Protein AF-A0A8B6BLE6-F1 (afdb_monomer)

Mean predicted aligned error: 17.53 Å

Sequence (165 aa):
MKDLKNNQIFTSRVGTTKTMDASENVNKDGQDCIVFDIKFEDIQPKSGKPPARFLEYQQRSQVNKIKSSEEISQKQKQAEERKKAYEKAKIERIKETTEECRKIDEKVNRLGVNTNYFGVGKSDNSKPLSTKEAIMSVKSLSKDFSKISTGIKTDSLFAKNLNNS

Nearest PDB structures (foldseek):
  6z6o-assembly1_C  TM=5.985E-01  e=2.743E+00  Saccharomyces cerevisiae S288C
  6z6f-assembly1_C  TM=5.800E-01  e=8.741E+00  Saccharomyces cerevisiae S288C

Solvent-accessible surface area (backbone atoms only — not comparable to full-atom values): 10663 Å² total; per-residue (Å²): 143,85,87,86,87,83,80,84,77,84,74,81,80,80,77,78,84,73,91,71,78,93,72,90,77,86,77,93,73,96,68,91,77,89,82,80,87,83,80,63,94,84,64,75,73,75,86,65,78,72,59,68,69,58,55,52,49,50,54,55,47,58,70,66,61,73,64,50,72,64,58,53,50,52,53,50,50,53,52,50,51,52,51,51,52,50,52,51,54,51,52,49,53,50,51,55,51,51,54,51,52,49,54,48,50,56,51,49,52,60,50,51,62,48,55,30,66,78,76,59,69,80,66,94,84,66,82,75,71,51,72,70,56,50,53,50,48,54,56,49,47,55,51,52,51,53,54,52,56,52,53,52,53,55,53,54,54,52,56,53,56,65,76,75,112

Foldseek 3Di:
DDDDDDDPDPDPPPDPDDDDDDDDDDDPDDDDDDDDDDDDPPCDPPPDDPPVVVVVCVVVCVVVVCDDPVNVVVVVVVVVVVVVVVVVVVVVLVVVLVVLVVVLVVLVVLLVLQVCVVPPDDPPPDDHDDPVRNVVSVVVSVVSVVVSVVSVVVVVVVVVVVVVD

Secondary structure (DSSP, 8-state):
----------------------------SS----------SS-----PPPPHHHHHHHHHHHHTT---HHHHHHHHHHHHHHHHHHHHHHHHHHHHHHHHHHHHHHHHHHHHHHHHTTTS---TT-PPPPHHHHHHHHHHHHHHHHHHHHHHHHHHHHHHHHTT-

Structure (mmCIF, N/CA/C/O backbone):
data_AF-A0A8B6BLE6-F1
#
_entry.id   AF-A0A8B6BLE6-F1
#
loop_
_atom_site.group_PDB
_atom_site.id
_atom_site.type_symbol
_atom_site.label_atom_id
_atom_site.label_alt_id
_atom_site.label_comp_id
_atom_site.label_asym_id
_atom_site.label_entity_id
_atom_site.label_seq_id
_atom_site.pdbx_PDB_ins_code
_atom_site.Cartn_x
_ato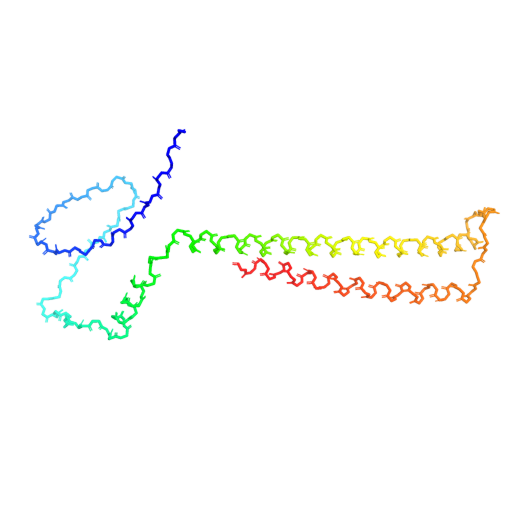m_site.Cartn_y
_atom_site.Cartn_z
_atom_site.occupancy
_atom_site.B_iso_or_equiv
_atom_site.auth_seq_id
_atom_site.auth_comp_id
_atom_site.auth_asym_id
_atom_site.auth_atom_id
_atom_site.pdbx_PDB_model_num
ATOM 1 N N . MET A 1 1 ? 7.913 9.774 40.795 1.00 49.06 1 MET A N 1
ATOM 2 C CA . MET A 1 1 ? 7.009 10.738 41.456 1.00 49.06 1 MET A CA 1
ATOM 3 C C . MET A 1 1 ? 6.326 11.583 40.398 1.00 49.06 1 MET A C 1
ATOM 5 O O . MET A 1 1 ? 7.034 12.242 39.646 1.00 49.06 1 MET A O 1
ATOM 9 N N . LYS A 1 2 ? 4.989 11.548 40.412 1.00 51.97 2 LYS A N 1
ATOM 10 C CA . LYS A 1 2 ? 3.980 12.443 39.816 1.00 51.97 2 LYS A CA 1
ATOM 11 C C . LYS A 1 2 ? 2.972 11.664 38.975 1.00 51.97 2 LYS A C 1
ATOM 13 O O . LYS A 1 2 ? 3.246 11.202 37.874 1.00 51.97 2 LYS A O 1
ATOM 18 N N . ASP A 1 3 ? 1.834 11.494 39.626 1.00 55.03 3 ASP A N 1
ATOM 19 C CA . ASP A 1 3 ? 0.617 10.818 39.225 1.00 55.03 3 ASP A CA 1
ATOM 20 C C . ASP A 1 3 ? -0.042 11.467 38.003 1.00 55.03 3 ASP A C 1
ATOM 22 O O . ASP A 1 3 ? -0.177 12.688 37.938 1.00 55.03 3 ASP A O 1
ATOM 26 N N . LEU A 1 4 ? -0.555 10.645 37.084 1.00 50.69 4 LEU A N 1
ATOM 27 C CA . LEU A 1 4 ? -1.629 11.038 36.173 1.00 50.69 4 LEU A CA 1
ATOM 28 C C . LEU A 1 4 ? -2.822 10.109 36.400 1.00 50.69 4 LEU A C 1
ATOM 30 O O . LEU A 1 4 ? -2.931 9.033 35.817 1.00 50.69 4 LEU A O 1
ATOM 34 N N . LYS A 1 5 ? -3.724 10.546 37.280 1.00 54.47 5 LYS A N 1
ATOM 35 C CA . LYS A 1 5 ? -5.073 9.997 37.427 1.00 54.47 5 LYS A CA 1
ATOM 36 C C . LYS A 1 5 ? -6.033 10.911 36.670 1.00 54.47 5 LYS A C 1
ATOM 38 O O . LYS A 1 5 ? -6.441 11.927 37.212 1.00 54.47 5 LYS A O 1
ATOM 43 N N . ASN A 1 6 ? -6.414 10.534 35.452 1.00 50.69 6 ASN A N 1
ATOM 44 C CA . ASN A 1 6 ? -7.559 11.120 34.749 1.00 50.69 6 A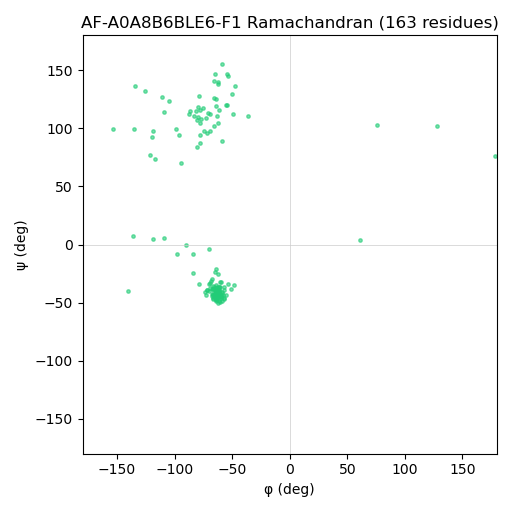SN A CA 1
ATOM 45 C C . ASN A 1 6 ? -8.557 10.006 34.413 1.00 50.69 6 ASN A C 1
ATOM 47 O O . ASN A 1 6 ? -8.637 9.535 33.285 1.00 50.69 6 ASN A O 1
ATOM 51 N N . ASN A 1 7 ? -9.310 9.574 35.428 1.00 45.22 7 ASN A N 1
ATOM 52 C CA . ASN A 1 7 ? -10.525 8.782 35.248 1.00 45.22 7 ASN A CA 1
ATOM 53 C C . ASN A 1 7 ? -11.715 9.740 35.290 1.00 45.22 7 ASN A C 1
ATOM 55 O O . ASN A 1 7 ? -12.222 10.070 36.362 1.00 45.22 7 ASN A O 1
ATOM 59 N N . GLN A 1 8 ? -12.158 10.199 34.122 1.00 46.94 8 GLN A N 1
ATOM 60 C CA . GLN A 1 8 ? -13.409 10.936 34.003 1.00 46.94 8 GLN A CA 1
ATOM 61 C C . GLN A 1 8 ? -14.559 9.918 34.041 1.00 46.94 8 GLN A C 1
ATOM 63 O O . GLN A 1 8 ? -14.901 9.279 33.048 1.00 46.94 8 GLN A O 1
ATOM 68 N N . ILE A 1 9 ? -15.105 9.700 35.237 1.00 47.25 9 ILE A N 1
ATOM 69 C CA . ILE A 1 9 ? -16.282 8.860 35.458 1.00 47.25 9 ILE A CA 1
ATOM 70 C C . ILE A 1 9 ? -17.496 9.632 34.935 1.00 47.25 9 ILE A C 1
ATOM 72 O O . ILE A 1 9 ? -17.919 10.615 35.539 1.00 47.25 9 ILE A O 1
ATOM 76 N N . PHE A 1 10 ? -18.072 9.185 33.820 1.00 43.97 10 PHE A N 1
ATOM 77 C CA . PHE A 1 10 ? -19.357 9.689 33.341 1.00 43.97 10 PHE A CA 1
ATOM 78 C C . PHE A 1 10 ? -20.471 9.031 34.167 1.00 43.97 10 PHE A C 1
ATOM 80 O O . PHE A 1 10 ? -20.970 7.955 33.832 1.00 43.97 10 PHE A O 1
ATOM 87 N N . THR A 1 11 ? -20.823 9.635 35.303 1.00 45.28 11 THR A N 1
ATOM 88 C CA . THR A 1 11 ? -22.022 9.249 36.049 1.00 45.28 11 THR A CA 1
ATOM 89 C C . THR A 1 11 ? -23.237 9.838 35.337 1.00 45.28 11 THR A C 1
ATOM 91 O O . THR A 1 11 ? -23.477 11.043 35.345 1.00 45.28 11 THR A O 1
ATOM 94 N N . SER A 1 12 ? -24.032 8.987 34.689 1.00 40.72 12 SER A N 1
ATOM 95 C CA . SER A 1 12 ? -25.374 9.371 34.259 1.00 40.72 12 SER A CA 1
ATOM 96 C C . SER A 1 12 ? -26.216 9.613 35.515 1.00 40.72 12 SER A C 1
ATOM 98 O O . SER A 1 12 ? -26.631 8.658 36.176 1.00 40.72 12 SER A O 1
ATOM 100 N N . ARG A 1 13 ? -26.434 10.884 35.876 1.00 43.59 13 ARG A N 1
ATOM 101 C CA . ARG A 1 13 ? -27.409 11.275 36.901 1.00 43.59 13 ARG A CA 1
ATOM 102 C C . ARG A 1 13 ? -28.798 10.854 36.424 1.00 43.59 13 ARG A C 1
ATOM 104 O O . ARG A 1 13 ? -29.381 11.499 35.561 1.00 43.59 13 ARG A O 1
ATOM 111 N N . VAL A 1 14 ? -29.334 9.783 37.002 1.00 49.16 14 VAL A N 1
ATOM 112 C CA . VAL A 1 14 ? -30.779 9.543 37.006 1.00 49.16 14 VAL A CA 1
ATOM 113 C C . VAL A 1 14 ? -31.349 10.521 38.029 1.00 49.16 14 VAL A C 1
ATOM 115 O O . VAL A 1 14 ? -31.234 10.310 39.234 1.00 49.16 14 VAL A O 1
ATOM 118 N N . GLY A 1 15 ? -31.846 11.657 37.545 1.00 43.47 15 GLY A N 1
ATOM 119 C CA . GLY A 1 15 ? -32.478 12.668 38.382 1.00 43.47 15 GLY A CA 1
ATOM 120 C C . GLY A 1 15 ? -33.811 12.149 38.906 1.00 43.47 15 GLY A C 1
ATOM 121 O O . GLY A 1 15 ? -34.750 11.962 38.141 1.00 43.47 15 GLY A O 1
ATOM 122 N N . THR A 1 16 ? -33.904 11.922 40.212 1.00 45.56 16 THR A N 1
ATOM 123 C CA . THR A 1 16 ? -35.192 11.859 40.903 1.00 45.56 16 THR A CA 1
ATOM 124 C C . THR A 1 16 ? -35.752 13.276 40.955 1.00 45.56 16 THR A C 1
ATOM 126 O O . THR A 1 16 ? -35.163 14.150 41.595 1.00 45.56 16 THR A O 1
ATOM 129 N N . THR A 1 17 ? -36.857 13.523 40.258 1.00 44.38 17 THR A N 1
ATOM 130 C CA . THR A 1 17 ? -37.518 14.828 40.216 1.00 44.38 17 THR A CA 1
ATOM 131 C C . THR A 1 17 ? -38.147 15.138 41.572 1.00 44.38 17 THR A C 1
ATOM 133 O O . THR A 1 17 ? -39.249 14.687 41.881 1.00 44.38 17 THR A O 1
ATOM 136 N N . LYS A 1 18 ? -37.443 15.922 42.391 1.00 46.56 18 LYS A N 1
ATOM 137 C CA . LYS A 1 18 ? -38.088 16.783 43.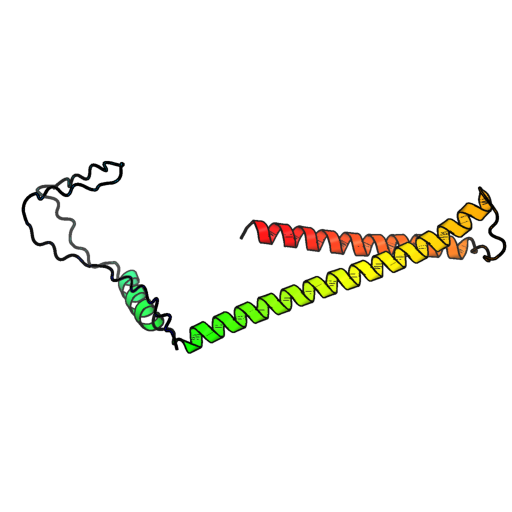384 1.00 46.56 18 LYS A CA 1
ATOM 138 C C . LYS A 1 18 ? -38.680 17.962 42.616 1.00 46.56 18 LYS A C 1
ATOM 140 O O . LYS A 1 18 ? -37.941 18.703 41.978 1.00 46.56 18 LYS A O 1
ATOM 145 N N . THR A 1 19 ? -39.997 18.110 42.664 1.00 50.84 19 THR A N 1
ATOM 146 C CA . THR A 1 19 ? -40.689 19.335 42.260 1.00 50.84 19 THR A CA 1
ATOM 147 C C . THR A 1 19 ? -40.250 20.457 43.193 1.00 50.84 19 THR A C 1
ATOM 149 O O . THR A 1 19 ? -40.571 20.424 44.381 1.00 50.84 19 THR A O 1
ATOM 152 N N . MET A 1 20 ? -39.483 21.411 42.674 1.00 41.06 20 MET A N 1
ATOM 153 C CA . MET A 1 20 ? -39.271 22.701 43.318 1.00 41.06 20 MET A CA 1
ATOM 154 C C . MET A 1 20 ? -39.416 23.803 42.281 1.00 41.06 20 MET A C 1
ATOM 156 O O . MET A 1 20 ? -38.977 23.660 41.139 1.00 41.06 20 MET A O 1
ATOM 160 N N . ASP A 1 21 ? -40.120 24.839 42.719 1.00 50.38 21 ASP A N 1
ATOM 161 C CA . ASP A 1 21 ? -40.560 25.989 41.953 1.00 50.38 21 ASP A CA 1
ATOM 162 C C . ASP A 1 21 ? -39.399 26.756 41.315 1.00 50.38 21 ASP A C 1
ATOM 164 O O . ASP A 1 21 ? -38.254 26.692 41.764 1.00 50.38 21 ASP A O 1
ATOM 168 N N . ALA A 1 22 ? -39.743 27.448 40.229 1.00 52.31 22 ALA A N 1
ATOM 169 C CA . ALA A 1 22 ? -38.867 28.164 39.314 1.00 52.31 22 ALA A CA 1
ATOM 170 C C . ALA A 1 22 ? -37.667 28.841 40.001 1.00 52.31 22 ALA A C 1
ATOM 172 O O . ALA A 1 22 ? -37.813 29.846 40.693 1.00 52.31 22 ALA A O 1
ATOM 173 N N . SER A 1 23 ? -36.466 28.318 39.743 1.00 49.53 23 SER A N 1
ATOM 174 C CA . 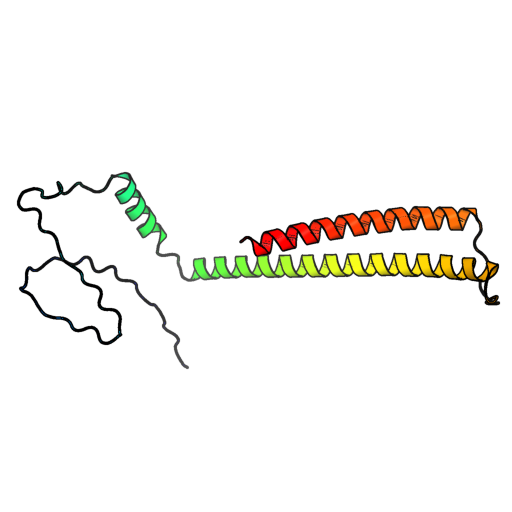SER A 1 23 ? -35.219 29.040 39.983 1.00 49.53 23 SER A CA 1
ATOM 175 C C . SER A 1 23 ? -34.602 29.427 38.643 1.00 49.53 23 SER A C 1
ATOM 177 O O . SER A 1 23 ? -34.174 28.560 37.876 1.00 49.53 23 SER A O 1
ATOM 179 N N . GLU A 1 24 ? -34.554 30.730 38.385 1.00 56.28 24 GLU A N 1
ATOM 180 C CA . GLU A 1 24 ? -33.785 31.353 37.312 1.00 56.28 24 GLU A CA 1
ATOM 181 C C . GLU A 1 24 ? -32.313 30.931 37.418 1.00 56.28 24 GLU A C 1
ATOM 183 O O . GLU A 1 24 ? -31.653 31.169 38.430 1.00 56.28 24 GLU A O 1
ATOM 188 N N . ASN A 1 25 ? -31.792 30.279 36.378 1.00 50.91 25 ASN A N 1
ATOM 189 C CA . ASN A 1 25 ? -30.387 29.897 36.302 1.00 50.91 25 ASN A CA 1
ATOM 190 C C . ASN A 1 25 ? -29.770 30.591 35.084 1.00 50.91 25 ASN A C 1
ATOM 192 O O . ASN A 1 25 ? -29.951 30.165 33.945 1.00 50.91 25 ASN A O 1
ATOM 196 N N . VAL A 1 26 ? -29.108 31.719 35.338 1.00 52.53 26 VAL A N 1
ATOM 197 C CA . VAL A 1 26 ? -28.469 32.562 34.322 1.00 52.53 26 VAL A CA 1
ATOM 198 C C . VAL A 1 26 ? -27.145 31.916 33.903 1.00 52.53 26 VAL A C 1
ATOM 200 O O . VAL A 1 26 ? -26.155 31.980 34.634 1.00 52.53 26 VAL A O 1
ATOM 203 N N . ASN A 1 27 ? -27.118 31.297 32.720 1.00 53.47 27 ASN A N 1
ATOM 204 C CA . ASN A 1 27 ? -25.884 30.832 32.087 1.00 53.47 27 ASN A CA 1
ATOM 205 C C . ASN A 1 27 ? -25.149 32.016 31.443 1.00 53.47 27 ASN A C 1
ATOM 207 O O . ASN A 1 27 ? -25.630 32.641 30.502 1.00 53.47 27 ASN A O 1
ATOM 211 N N . LYS A 1 28 ? -23.955 32.318 31.956 1.00 56.84 28 LYS A N 1
ATOM 212 C CA . LYS A 1 28 ? -23.014 33.275 31.369 1.00 56.84 28 LYS A CA 1
ATOM 213 C C . LYS A 1 28 ? -22.253 32.586 30.240 1.00 56.84 28 LYS A C 1
ATOM 215 O O . LYS A 1 28 ? -21.201 32.050 30.536 1.00 56.84 28 LYS A O 1
ATOM 220 N N . ASP A 1 29 ? -22.822 32.536 29.034 1.00 59.62 29 ASP A N 1
ATOM 221 C CA . ASP A 1 29 ? -22.104 32.441 27.745 1.00 59.62 29 ASP A CA 1
ATOM 222 C C . ASP A 1 29 ? -23.109 32.362 26.571 1.00 59.62 29 ASP A C 1
ATOM 224 O O . ASP A 1 29 ? -23.362 31.310 25.994 1.00 59.62 29 ASP A O 1
ATOM 228 N N . GLY A 1 30 ? -23.706 33.508 26.225 1.00 60.62 30 GLY A N 1
ATOM 229 C CA . GLY A 1 30 ? -23.989 33.934 24.843 1.00 60.62 30 GLY A CA 1
ATOM 230 C C . GLY A 1 30 ? -24.909 33.125 23.916 1.00 60.62 30 GLY A C 1
ATOM 231 O O . GLY A 1 30 ? -25.042 33.521 22.759 1.00 60.62 30 GLY A O 1
ATOM 232 N N . GLN A 1 31 ? -25.554 32.046 24.352 1.00 63.00 31 GLN A N 1
ATOM 233 C CA . GLN A 1 31 ? -26.659 31.425 23.615 1.00 63.00 31 GLN A CA 1
ATOM 234 C C . GLN A 1 31 ? -27.799 31.092 24.571 1.00 63.00 31 GLN A C 1
ATOM 236 O O . GLN A 1 31 ? -27.786 30.068 25.254 1.00 63.00 31 GLN A O 1
ATOM 241 N N . ASP A 1 32 ? -28.797 31.973 24.589 1.00 65.31 32 ASP A N 1
ATOM 242 C CA . ASP A 1 32 ? -30.024 31.788 25.353 1.00 65.31 32 ASP A CA 1
ATOM 243 C C . ASP A 1 32 ? -30.869 30.698 24.685 1.00 65.31 32 ASP A C 1
ATOM 245 O O . ASP A 1 32 ? -31.604 30.928 23.723 1.00 65.31 32 ASP A O 1
ATOM 249 N N . CYS A 1 33 ? -30.739 29.467 25.173 1.00 64.69 33 CYS A N 1
ATOM 250 C CA . CYS A 1 33 ? -31.647 28.388 24.824 1.00 64.69 33 CYS A CA 1
ATOM 251 C C . CYS A 1 33 ? -32.889 28.467 25.719 1.00 64.69 33 CYS A C 1
ATOM 253 O O . CYS A 1 33 ? -32.841 28.219 26.922 1.00 64.69 33 CYS A O 1
ATOM 255 N N . ILE A 1 34 ? -34.027 28.819 25.119 1.00 75.12 34 ILE A N 1
ATOM 256 C CA . ILE A 1 34 ? -35.318 28.806 25.806 1.00 75.12 34 ILE A CA 1
ATOM 257 C C . ILE A 1 34 ? -35.809 27.359 25.835 1.00 75.12 34 ILE A C 1
ATOM 259 O O . ILE A 1 34 ? -36.178 26.794 24.805 1.00 75.12 34 ILE A O 1
ATOM 263 N N . VAL A 1 35 ? -35.804 26.759 27.022 1.00 79.69 35 VAL A N 1
ATOM 264 C CA . VAL A 1 35 ? -36.400 25.445 27.276 1.00 79.69 35 VAL A CA 1
ATOM 265 C C . VAL A 1 35 ? -37.703 25.671 28.028 1.00 79.69 35 VAL A C 1
ATOM 267 O O . VAL A 1 35 ? -37.710 26.307 29.079 1.00 79.69 35 VAL A O 1
ATOM 270 N N . PHE A 1 36 ? -38.807 25.163 27.490 1.00 75.81 36 PHE A N 1
ATOM 271 C CA . PHE A 1 36 ? -40.098 25.163 28.166 1.00 75.81 36 PHE A CA 1
ATOM 272 C C . PHE A 1 36 ? -40.648 23.740 28.215 1.00 75.81 36 PHE A C 1
ATOM 274 O O . PHE A 1 36 ? -40.668 23.030 27.209 1.00 75.81 36 PHE A O 1
ATOM 281 N N . ASP A 1 37 ? -41.101 23.335 29.397 1.00 77.94 37 ASP A N 1
ATOM 282 C CA . ASP A 1 37 ? -41.753 22.048 29.598 1.00 77.94 37 ASP A CA 1
ATOM 283 C C . ASP A 1 37 ? -43.249 22.192 29.315 1.00 77.94 37 ASP A C 1
ATOM 285 O O . ASP A 1 37 ? -43.983 22.850 30.056 1.00 77.94 37 ASP A O 1
ATOM 289 N N . ILE A 1 38 ? -43.720 21.559 28.241 1.00 80.06 38 ILE A N 1
ATOM 290 C CA . ILE A 1 38 ? -45.152 21.470 27.946 1.00 80.06 38 ILE A CA 1
ATOM 291 C C . ILE A 1 38 ? -45.738 20.346 28.803 1.00 80.06 38 ILE A C 1
ATOM 293 O O . ILE A 1 38 ? -45.510 19.163 28.543 1.00 80.06 38 ILE A O 1
ATOM 297 N N . LYS A 1 39 ? -46.504 20.709 29.834 1.00 72.00 39 LYS A N 1
ATOM 298 C CA . LYS A 1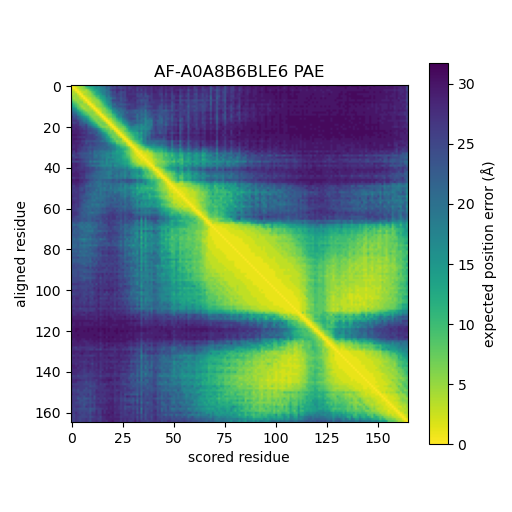 39 ? -47.266 19.745 30.633 1.00 72.00 39 LYS A CA 1
ATOM 299 C C . LYS A 1 39 ? -48.545 19.382 29.880 1.00 72.00 39 LYS A C 1
ATOM 301 O O . LYS A 1 39 ? -49.382 20.241 29.634 1.00 72.00 39 LYS A O 1
ATOM 306 N N . PHE A 1 40 ? -48.699 18.112 29.523 1.00 76.69 40 PHE A N 1
ATOM 307 C CA . PHE A 1 40 ? -49.974 17.578 29.047 1.00 76.69 40 PHE A CA 1
ATOM 308 C C . PHE A 1 40 ? -50.780 17.142 30.273 1.00 76.69 40 PHE A C 1
ATOM 310 O O . PHE A 1 40 ? -50.346 16.239 30.986 1.00 76.69 40 PHE A O 1
ATOM 317 N N . GLU A 1 41 ? -51.910 17.800 30.539 1.00 70.50 41 GLU A N 1
ATOM 318 C CA . GLU A 1 41 ? -52.653 17.652 31.802 1.00 70.50 41 GLU A CA 1
ATOM 319 C C . GLU A 1 41 ? -53.224 16.239 32.025 1.00 70.50 41 GLU A C 1
ATOM 321 O O . GLU A 1 41 ? -53.351 15.833 33.173 1.00 70.50 41 GLU A O 1
ATOM 326 N N . ASP A 1 42 ? -53.407 15.426 30.973 1.00 63.72 42 ASP A N 1
ATOM 327 C CA . ASP A 1 42 ? -54.072 14.114 31.098 1.00 63.72 42 ASP A CA 1
ATOM 328 C C . ASP A 1 42 ? -53.401 12.950 30.345 1.00 63.72 42 ASP A C 1
ATOM 330 O O . ASP A 1 42 ? -53.927 11.836 30.294 1.00 63.72 42 ASP A O 1
ATOM 334 N N . ILE A 1 43 ? -52.216 13.160 29.763 1.00 64.38 43 ILE A N 1
ATOM 335 C CA . ILE A 1 43 ? -51.486 12.111 29.033 1.00 64.38 43 ILE A CA 1
ATOM 336 C C . ILE A 1 43 ? -50.172 11.853 29.755 1.00 64.38 43 ILE A C 1
ATOM 338 O O . ILE A 1 43 ? -49.095 12.230 29.297 1.00 64.38 43 ILE A O 1
ATOM 342 N N . GLN A 1 44 ? -50.244 11.179 30.903 1.00 65.25 44 GLN A N 1
ATOM 343 C CA . GLN A 1 44 ? -49.044 10.528 31.410 1.00 65.25 44 GLN A CA 1
ATOM 344 C C . GLN A 1 44 ? -48.660 9.452 30.388 1.00 65.25 44 GLN A C 1
ATOM 346 O O . GLN A 1 44 ? -49.471 8.550 30.137 1.00 65.25 44 GLN A O 1
ATOM 351 N N . PRO A 1 45 ? -47.463 9.510 29.766 1.00 66.62 45 PRO A N 1
ATOM 352 C CA . PRO A 1 45 ? -47.003 8.385 28.975 1.00 66.62 45 PRO A CA 1
ATOM 353 C C . PRO A 1 45 ? -47.040 7.184 29.910 1.00 66.62 45 PRO A C 1
ATOM 355 O O . PRO A 1 45 ? -46.428 7.221 30.980 1.00 66.62 45 PRO A O 1
ATOM 358 N N . LYS A 1 46 ? -47.820 6.151 29.556 1.00 67.56 46 LYS A N 1
ATOM 359 C CA . LYS A 1 46 ? -47.846 4.904 30.326 1.00 67.56 46 LYS A CA 1
ATOM 360 C C . LYS A 1 46 ? -46.391 4.517 30.509 1.00 67.56 46 LYS A C 1
ATOM 362 O O . LYS A 1 46 ? -45.725 4.259 29.509 1.00 67.56 46 LYS A O 1
ATOM 367 N N . SER A 1 47 ? -45.905 4.574 31.751 1.00 65.38 47 SER A N 1
ATOM 368 C CA . SER A 1 47 ? -44.536 4.224 32.113 1.00 65.38 47 SER A CA 1
ATOM 369 C C . SER A 1 47 ? -44.319 2.777 31.692 1.00 65.38 47 SER A C 1
ATOM 371 O O . SER A 1 47 ? -44.671 1.823 32.387 1.00 65.38 47 SER A O 1
ATOM 373 N N . GLY A 1 48 ? -43.878 2.617 30.451 1.00 70.62 48 GLY A N 1
ATOM 374 C CA . GLY A 1 48 ? -43.650 1.336 29.837 1.00 70.62 48 GLY A CA 1
ATOM 375 C C . GLY A 1 48 ? -42.329 0.847 30.373 1.00 70.62 48 GLY A C 1
ATOM 376 O O . GLY A 1 48 ? -41.324 1.556 30.290 1.00 70.62 48 GLY A O 1
ATOM 377 N N . LYS A 1 49 ? -42.311 -0.376 30.908 1.00 77.88 49 LYS A N 1
ATOM 378 C CA . LYS A 1 49 ? -41.036 -1.063 31.100 1.00 77.88 49 LYS A CA 1
ATOM 379 C C . LYS A 1 49 ? -40.284 -0.986 29.764 1.00 77.88 49 LYS A C 1
ATOM 381 O O . LYS A 1 49 ? -40.892 -1.297 28.734 1.00 77.88 49 LYS A O 1
ATOM 386 N N . PRO A 1 50 ? -39.012 -0.548 29.754 1.00 79.00 50 PRO A N 1
ATOM 387 C CA . PRO A 1 50 ? -38.242 -0.509 28.523 1.00 79.00 50 PRO A CA 1
ATOM 388 C C . PRO A 1 50 ? -38.268 -1.903 27.882 1.00 79.00 50 PRO A C 1
ATOM 390 O O . PRO A 1 50 ? -38.327 -2.903 28.611 1.00 79.00 50 PRO A O 1
ATOM 393 N N . PRO A 1 51 ? -38.253 -1.997 26.540 1.00 86.06 51 PRO A N 1
ATOM 394 C CA . PRO A 1 51 ? -38.308 -3.279 25.852 1.00 86.06 51 PRO A CA 1
ATOM 395 C C . PRO A 1 51 ? -37.305 -4.267 26.451 1.00 86.06 51 PRO A C 1
ATOM 397 O O . PRO A 1 51 ? -36.158 -3.900 26.704 1.00 86.06 51 PRO A O 1
ATOM 400 N N . ALA A 1 52 ? -37.712 -5.522 26.661 1.00 82.56 52 ALA A N 1
ATOM 401 C CA . ALA A 1 52 ? -36.880 -6.522 27.342 1.00 82.56 52 ALA A CA 1
ATOM 402 C C . ALA A 1 52 ? -35.479 -6.666 26.713 1.00 82.56 52 ALA A C 1
ATOM 404 O O . ALA A 1 52 ? -34.488 -6.804 27.426 1.00 82.56 52 ALA A O 1
ATOM 405 N N . ARG A 1 53 ? -35.382 -6.507 25.383 1.00 81.69 53 ARG A N 1
ATOM 406 C CA . ARG A 1 53 ? -34.109 -6.477 24.642 1.00 81.69 53 ARG A CA 1
ATOM 407 C C . ARG A 1 53 ? -33.146 -5.392 25.134 1.00 81.69 53 ARG A C 1
ATOM 409 O O . ARG A 1 53 ? -31.939 -5.605 25.160 1.00 81.69 53 ARG A O 1
ATOM 416 N N . PHE A 1 54 ? -33.666 -4.232 25.521 1.00 80.75 54 PHE A N 1
ATOM 417 C CA . PHE A 1 54 ? -32.871 -3.114 26.024 1.00 80.75 54 PHE A CA 1
ATOM 418 C C . PHE A 1 54 ? -32.319 -3.398 27.424 1.00 80.75 54 PHE A C 1
ATOM 420 O O . PHE A 1 54 ? -31.159 -3.101 27.696 1.00 80.75 54 PHE A O 1
ATOM 427 N N . LEU A 1 55 ? -33.121 -4.029 28.286 1.00 78.50 55 LEU A N 1
ATOM 428 C CA . LEU A 1 55 ? -32.699 -4.450 29.625 1.00 78.50 55 LEU A CA 1
ATOM 429 C C . LEU A 1 55 ? -31.613 -5.529 29.557 1.00 78.50 55 LEU A C 1
ATOM 431 O O . LEU A 1 55 ? -30.598 -5.436 30.246 1.00 78.50 55 LEU A O 1
ATOM 435 N N . GLU A 1 56 ? -31.786 -6.509 28.671 1.00 79.50 56 GLU A N 1
ATOM 436 C CA . GLU A 1 56 ? -30.807 -7.571 28.437 1.00 79.50 56 GLU A CA 1
ATOM 437 C C . GLU A 1 56 ? -29.489 -7.011 27.879 1.00 79.50 56 GLU A C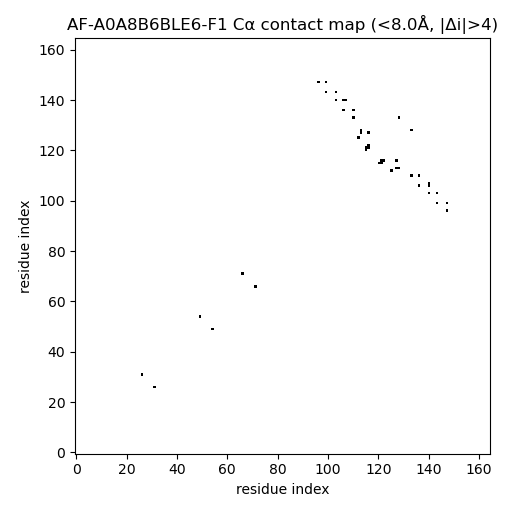 1
ATOM 439 O O . GLU A 1 56 ? -28.402 -7.390 28.322 1.00 79.50 56 GLU A O 1
ATOM 444 N N . TYR A 1 57 ? -29.567 -6.044 26.957 1.00 74.12 57 TYR A N 1
ATOM 445 C CA . TYR A 1 57 ? -28.390 -5.352 26.439 1.00 74.12 57 TYR A CA 1
ATOM 446 C C . TYR A 1 57 ? -27.657 -4.573 27.532 1.00 74.12 57 TYR A C 1
ATOM 448 O O . TYR A 1 57 ? -26.427 -4.592 27.577 1.00 74.12 57 TYR A O 1
ATOM 456 N N . GLN A 1 58 ? -28.384 -3.915 28.438 1.00 72.06 58 GLN A N 1
ATOM 457 C CA . GLN A 1 58 ? -27.793 -3.158 29.539 1.00 72.06 58 GLN A CA 1
ATOM 458 C C . GLN A 1 58 ? -27.072 -4.077 30.529 1.00 72.06 58 GLN A C 1
ATOM 460 O O . GLN A 1 58 ? -25.940 -3.784 30.909 1.00 72.06 58 GLN A O 1
ATOM 465 N N . GLN A 1 59 ? -27.680 -5.215 30.877 1.00 70.44 59 GLN A N 1
ATOM 466 C CA . GLN A 1 59 ? -27.074 -6.225 31.748 1.00 70.44 59 GLN A CA 1
ATOM 467 C C . GLN A 1 59 ? -25.821 -6.836 31.110 1.00 70.44 59 GLN A C 1
ATOM 469 O O . GLN A 1 59 ? -24.754 -6.831 31.723 1.00 70.44 59 GLN A O 1
ATOM 474 N N . ARG A 1 60 ? -25.894 -7.260 29.839 1.00 67.69 60 ARG A N 1
ATOM 475 C CA . ARG A 1 60 ? -24.725 -7.767 29.095 1.00 67.69 60 ARG A CA 1
ATOM 476 C C . ARG A 1 60 ? -23.628 -6.713 28.955 1.00 67.69 60 ARG A C 1
ATOM 478 O O . ARG A 1 60 ? -22.447 -7.021 29.082 1.00 67.69 60 ARG A O 1
ATOM 485 N N . SER A 1 61 ? -24.004 -5.458 28.721 1.00 62.41 61 SER A N 1
ATOM 486 C CA . SER A 1 61 ? -23.057 -4.349 28.597 1.00 62.41 61 SER A CA 1
ATOM 487 C C . SER A 1 61 ? -22.395 -3.994 29.924 1.00 62.41 61 SER A C 1
ATOM 489 O O . SER A 1 61 ? -21.238 -3.603 29.909 1.00 62.41 61 SER A O 1
ATOM 491 N N . GLN A 1 62 ? -23.085 -4.114 31.062 1.00 63.75 62 GLN A N 1
ATOM 492 C CA . GLN A 1 62 ? -22.494 -3.870 32.382 1.00 63.75 62 GLN A CA 1
ATOM 493 C C . GLN A 1 62 ? -21.519 -4.978 32.791 1.00 63.75 62 GLN A C 1
ATOM 495 O O . GLN A 1 62 ? -20.437 -4.663 33.280 1.00 63.75 62 GLN A O 1
ATOM 500 N N . VAL A 1 63 ? -21.839 -6.241 32.495 1.00 61.62 63 VAL A N 1
ATOM 501 C CA . VAL A 1 63 ? -20.924 -7.380 32.703 1.00 61.62 63 VAL A CA 1
ATOM 502 C C . VAL A 1 63 ? -19.667 -7.252 31.828 1.00 61.62 63 VAL A C 1
ATOM 504 O O . VAL A 1 63 ? -18.566 -7.530 32.286 1.00 61.62 63 VAL A O 1
ATOM 507 N N . ASN A 1 64 ? -19.802 -6.732 30.603 1.00 60.56 64 ASN A N 1
ATOM 508 C CA . ASN A 1 64 ? -18.686 -6.537 29.664 1.00 60.56 64 ASN A CA 1
ATOM 509 C C . ASN A 1 64 ? -17.981 -5.164 29.766 1.00 60.56 64 ASN A C 1
ATOM 511 O O . ASN A 1 64 ? -17.071 -4.883 28.978 1.00 60.56 64 ASN A O 1
ATOM 515 N N . LYS A 1 65 ? -18.413 -4.270 30.669 1.00 61.19 65 LYS A N 1
ATOM 516 C CA . LYS A 1 65 ? -17.910 -2.881 30.753 1.00 61.19 65 LYS A CA 1
ATOM 517 C C . LYS A 1 65 ? -16.618 -2.747 31.549 1.00 61.19 65 LYS A C 1
ATOM 519 O O . LYS A 1 65 ? -15.865 -1.809 31.301 1.00 61.19 65 LYS A O 1
ATOM 524 N N . ILE A 1 66 ? -16.342 -3.669 32.465 1.00 60.25 66 ILE A N 1
ATOM 525 C CA . ILE A 1 66 ? -15.116 -3.652 33.263 1.00 60.25 66 ILE A CA 1
ATOM 526 C C . ILE A 1 66 ? -14.092 -4.538 32.559 1.00 60.25 66 ILE A C 1
ATOM 528 O O . ILE A 1 66 ? -13.772 -5.632 33.010 1.00 60.25 66 ILE A O 1
ATOM 532 N N . LYS A 1 67 ? -13.599 -4.079 31.405 1.00 67.81 67 LYS A N 1
ATOM 533 C CA . LYS A 1 67 ? -12.380 -4.669 30.847 1.00 67.81 67 LYS A CA 1
ATOM 534 C C . LYS A 1 67 ? -11.259 -4.371 31.827 1.00 67.81 67 LYS A C 1
ATOM 536 O O . LYS A 1 67 ? -11.062 -3.208 32.188 1.00 67.81 67 LYS A O 1
ATOM 541 N N . SER A 1 68 ? -10.554 -5.407 32.270 1.00 79.75 68 SER A N 1
ATOM 542 C CA . SER A 1 68 ? -9.355 -5.218 33.085 1.00 79.75 68 SER A CA 1
ATOM 543 C C . SER A 1 68 ? -8.401 -4.268 32.355 1.00 79.75 68 SER A C 1
ATOM 545 O O . SER A 1 68 ? -8.312 -4.291 31.124 1.00 79.75 68 SER A O 1
ATOM 547 N N . SER A 1 69 ? -7.674 -3.434 33.102 1.00 82.69 69 SER A N 1
ATOM 548 C CA . SER A 1 69 ? -6.620 -2.567 32.548 1.00 82.69 69 SER A CA 1
ATOM 549 C C . SER A 1 69 ? -5.664 -3.356 31.639 1.00 82.69 69 SER A C 1
ATOM 551 O O . SER A 1 69 ? -5.236 -2.883 30.585 1.00 82.69 69 SER A O 1
ATOM 553 N N . GLU A 1 70 ? -5.420 -4.616 31.998 1.00 85.31 70 GLU A N 1
ATOM 554 C CA . GLU A 1 70 ? -4.608 -5.548 31.229 1.00 85.31 70 GLU A CA 1
ATOM 555 C C . GLU A 1 70 ? -5.200 -5.874 29.848 1.00 85.31 70 GLU A C 1
ATOM 557 O O . GLU A 1 70 ? -4.480 -5.841 28.853 1.00 85.31 70 GLU A O 1
ATOM 562 N N . GLU A 1 71 ? -6.512 -6.095 29.735 1.00 85.06 71 GLU A N 1
ATOM 563 C CA . GLU A 1 71 ? -7.168 -6.365 28.447 1.00 85.06 71 GLU A CA 1
ATOM 564 C C . GLU A 1 71 ? -7.137 -5.151 27.513 1.00 85.06 71 GLU A C 1
ATOM 566 O O . GLU A 1 71 ? -7.018 -5.290 26.292 1.00 85.06 71 GLU A O 1
ATOM 571 N N . ILE A 1 72 ? -7.261 -3.945 28.075 1.00 87.75 72 ILE A N 1
ATOM 572 C CA . ILE A 1 72 ? -7.159 -2.697 27.311 1.00 87.75 72 ILE A CA 1
ATOM 573 C C . ILE A 1 72 ? -5.731 -2.541 26.785 1.00 87.75 72 ILE A C 1
ATOM 575 O O . ILE A 1 72 ? -5.548 -2.303 25.590 1.00 87.75 72 ILE A O 1
ATOM 579 N N . SER A 1 73 ? -4.736 -2.752 27.648 1.00 90.12 73 SER A N 1
ATOM 580 C CA . SER A 1 73 ? -3.317 -2.707 27.287 1.00 90.12 73 SER A CA 1
ATOM 581 C C . SER A 1 73 ? -2.969 -3.733 26.201 1.00 90.12 73 SER A C 1
ATOM 583 O O . SER A 1 73 ? -2.349 -3.393 25.193 1.00 90.12 73 SER A O 1
ATOM 585 N N . GLN A 1 74 ? -3.459 -4.971 26.321 1.00 91.94 74 GLN A N 1
ATOM 586 C CA . GLN A 1 74 ? -3.267 -6.003 25.298 1.00 91.94 74 GLN A CA 1
ATOM 587 C C . GLN A 1 74 ? -3.871 -5.597 23.947 1.00 91.94 74 GLN A C 1
ATOM 589 O O . GLN A 1 74 ? -3.227 -5.757 22.909 1.00 91.94 74 GLN A O 1
ATOM 594 N N . LYS A 1 75 ? -5.080 -5.020 23.933 1.00 91.75 75 LYS A N 1
ATOM 595 C CA . LYS A 1 75 ? -5.715 -4.546 22.691 1.00 91.75 75 LYS A CA 1
ATOM 596 C C . LYS A 1 75 ? -4.969 -3.376 22.060 1.00 91.75 75 LYS A C 1
ATOM 598 O O . LYS A 1 75 ? -4.858 -3.324 20.834 1.00 91.75 75 LYS A O 1
ATOM 603 N N . GLN A 1 76 ? -4.448 -2.461 22.873 1.00 93.56 76 GLN A N 1
ATOM 604 C CA . GLN A 1 76 ? -3.607 -1.363 22.398 1.00 93.56 76 GLN A CA 1
ATOM 605 C C . GLN A 1 76 ? -2.312 -1.896 21.784 1.00 93.56 76 GLN A C 1
ATOM 607 O O . GLN A 1 76 ? -1.998 -1.557 20.645 1.00 93.56 76 GLN A O 1
ATOM 612 N N . LYS A 1 77 ? -1.632 -2.825 22.465 1.00 96.19 77 LYS A N 1
ATOM 613 C CA . LYS A 1 77 ? -0.423 -3.478 21.951 1.00 96.19 77 LYS A CA 1
ATOM 614 C C . LYS A 1 77 ? -0.673 -4.177 20.611 1.00 96.19 77 LYS A C 1
ATOM 616 O O . LYS A 1 77 ? 0.076 -3.967 19.664 1.00 96.19 77 LYS A O 1
ATOM 621 N N . GLN A 1 78 ? -1.763 -4.933 20.484 1.00 95.75 78 GLN A N 1
ATOM 622 C CA . GLN A 1 78 ? -2.135 -5.579 19.218 1.00 95.75 78 GLN A CA 1
ATOM 623 C C . GLN A 1 78 ? -2.459 -4.568 18.106 1.00 95.75 78 GLN A C 1
ATOM 625 O O . GLN A 1 78 ? -2.201 -4.818 16.928 1.00 95.75 78 GLN A O 1
ATOM 630 N N . ALA A 1 79 ? -3.059 -3.423 18.438 1.00 93.94 79 ALA A N 1
ATOM 631 C CA . ALA A 1 79 ? -3.286 -2.357 17.466 1.00 93.94 79 ALA A CA 1
ATOM 632 C C . ALA A 1 79 ? -1.960 -1.740 16.989 1.00 93.94 79 ALA A C 1
ATOM 634 O O . ALA A 1 79 ? -1.777 -1.545 15.786 1.00 93.94 79 ALA A O 1
ATOM 635 N N . GLU A 1 80 ? -1.013 -1.507 17.898 1.00 95.19 80 GLU A N 1
ATOM 636 C CA . GLU A 1 80 ? 0.326 -1.026 17.554 1.00 95.19 80 GLU A CA 1
ATOM 637 C C . GLU A 1 80 ? 1.119 -2.032 16.719 1.00 95.19 80 GLU A C 1
ATOM 639 O O . GLU A 1 80 ? 1.771 -1.644 15.752 1.00 95.19 80 GLU A O 1
ATOM 644 N N . GLU A 1 81 ? 1.053 -3.322 17.0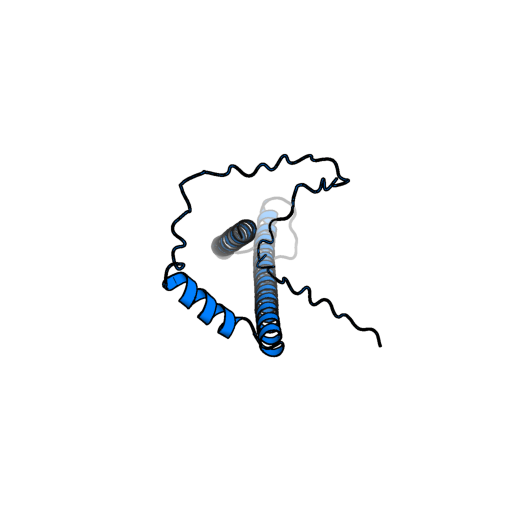48 1.00 96.06 81 GLU A N 1
ATOM 645 C CA . GLU A 1 81 ? 1.696 -4.383 16.268 1.00 96.06 81 GLU A CA 1
ATOM 646 C C . GLU A 1 81 ? 1.152 -4.425 14.839 1.00 96.06 81 GLU A C 1
ATOM 648 O O . GLU A 1 81 ? 1.931 -4.471 13.886 1.00 96.06 81 GLU A O 1
ATOM 653 N N . ARG A 1 82 ? -0.172 -4.311 14.669 1.00 94.12 82 ARG A N 1
ATOM 654 C CA . ARG A 1 82 ? -0.795 -4.215 13.339 1.00 94.12 82 ARG A CA 1
ATOM 655 C C . ARG A 1 82 ? -0.322 -2.982 12.575 1.00 94.12 82 ARG A C 1
ATOM 657 O O . ARG A 1 82 ? -0.009 -3.089 11.391 1.00 94.12 82 ARG A O 1
ATOM 664 N N . LYS A 1 83 ? -0.216 -1.832 13.246 1.00 94.19 83 LYS A N 1
ATOM 665 C CA . LYS A 1 83 ? 0.306 -0.601 12.639 1.00 94.19 83 LYS A CA 1
ATOM 666 C C . LYS A 1 83 ? 1.758 -0.775 12.183 1.00 94.19 83 LYS A C 1
ATOM 668 O O . LYS A 1 83 ? 2.067 -0.490 11.030 1.00 94.19 83 LYS A O 1
ATOM 673 N N . LYS A 1 84 ? 2.626 -1.312 13.044 1.00 96.38 84 LYS A N 1
ATOM 674 C CA . LYS A 1 84 ? 4.043 -1.566 12.729 1.00 96.38 84 LYS A CA 1
ATOM 675 C C . LYS A 1 84 ? 4.208 -2.568 11.587 1.00 96.38 84 LYS A C 1
ATOM 677 O O . LYS A 1 84 ? 5.031 -2.352 10.702 1.00 96.38 84 LYS A O 1
ATOM 682 N N . ALA A 1 85 ? 3.427 -3.649 11.581 1.00 95.12 85 ALA A N 1
ATOM 683 C CA . ALA A 1 85 ? 3.450 -4.637 10.506 1.00 95.12 85 ALA A CA 1
ATOM 684 C C . ALA A 1 85 ? 3.058 -4.009 9.162 1.00 95.12 85 ALA A C 1
ATOM 686 O O . ALA A 1 85 ? 3.724 -4.234 8.152 1.00 95.12 85 ALA A O 1
ATOM 687 N N . TYR A 1 86 ? 2.022 -3.168 9.166 1.00 89.75 86 TYR A N 1
ATOM 688 C CA . TYR A 1 86 ? 1.592 -2.436 7.982 1.00 89.75 86 TYR A CA 1
ATOM 689 C C . TYR A 1 86 ? 2.660 -1.449 7.483 1.00 89.75 86 TYR A C 1
ATOM 691 O O . TYR A 1 86 ? 2.983 -1.436 6.296 1.00 89.75 86 TYR A O 1
ATOM 699 N N . GLU A 1 87 ? 3.256 -0.658 8.378 1.00 92.12 87 GLU A N 1
ATOM 700 C CA . GLU A 1 87 ? 4.342 0.269 8.033 1.00 92.12 87 GLU A CA 1
ATOM 701 C C . GLU A 1 87 ? 5.547 -0.467 7.442 1.00 92.12 87 GLU A C 1
ATOM 703 O O . GLU A 1 87 ? 6.077 -0.056 6.408 1.00 92.12 87 GLU A O 1
ATOM 708 N N . LYS A 1 88 ? 5.939 -1.598 8.040 1.00 95.62 88 LYS A N 1
ATOM 709 C CA . LYS A 1 88 ? 7.023 -2.440 7.529 1.00 95.62 88 LYS A CA 1
ATOM 710 C C . LYS A 1 88 ? 6.718 -2.956 6.121 1.00 95.62 88 LYS A C 1
ATOM 712 O O . LYS A 1 88 ? 7.551 -2.791 5.234 1.00 95.62 88 LYS A O 1
ATOM 717 N N . ALA A 1 89 ? 5.527 -3.516 5.904 1.00 89.88 89 ALA A N 1
ATOM 718 C CA . ALA A 1 89 ? 5.109 -4.024 4.597 1.00 89.88 89 ALA A CA 1
ATOM 719 C C . ALA A 1 89 ? 5.057 -2.914 3.532 1.00 89.88 89 ALA A C 1
ATOM 721 O O . ALA A 1 89 ? 5.428 -3.128 2.378 1.00 89.88 89 ALA A O 1
ATOM 722 N N . LYS A 1 90 ? 4.643 -1.700 3.917 1.00 90.12 90 LYS A N 1
ATOM 723 C CA . LYS A 1 90 ? 4.665 -0.530 3.033 1.00 90.12 90 LYS A CA 1
ATOM 724 C C . LYS A 1 90 ? 6.093 -0.161 2.623 1.00 90.12 90 LYS A C 1
ATOM 726 O O . LYS A 1 90 ? 6.345 0.072 1.444 1.00 90.12 90 LYS A O 1
ATOM 731 N N . ILE A 1 91 ? 7.025 -0.108 3.575 1.00 92.88 91 ILE A N 1
ATOM 732 C CA . ILE A 1 91 ? 8.435 0.204 3.292 1.00 92.88 91 ILE A CA 1
ATOM 733 C C . ILE A 1 91 ? 9.052 -0.857 2.377 1.00 92.88 91 ILE A C 1
ATOM 735 O O . ILE A 1 91 ? 9.775 -0.513 1.446 1.00 92.88 91 ILE A O 1
ATOM 739 N N . GLU A 1 92 ? 8.765 -2.133 2.624 1.00 93.75 92 GLU A N 1
ATOM 740 C CA . GLU A 1 92 ? 9.243 -3.245 1.800 1.00 93.75 92 GLU A CA 1
ATOM 741 C C . GLU A 1 92 ? 8.773 -3.111 0.347 1.00 93.75 92 GLU A C 1
ATOM 743 O O . GLU A 1 92 ? 9.603 -3.087 -0.558 1.00 93.75 92 GLU A O 1
ATOM 748 N N . ARG A 1 93 ? 7.480 -2.848 0.127 1.00 88.25 93 ARG A N 1
ATOM 749 C CA . ARG A 1 93 ? 6.929 -2.599 -1.215 1.00 88.25 93 ARG A CA 1
ATOM 750 C C . ARG A 1 93 ? 7.587 -1.410 -1.924 1.00 88.25 93 ARG A C 1
ATOM 752 O O . ARG A 1 93 ? 7.864 -1.475 -3.122 1.00 88.25 93 ARG A O 1
ATOM 759 N N . ILE A 1 94 ? 7.863 -0.321 -1.200 1.00 89.12 94 ILE A N 1
ATOM 760 C CA . ILE A 1 94 ? 8.559 0.853 -1.757 1.00 89.12 94 ILE A CA 1
ATOM 761 C C . ILE A 1 94 ? 9.986 0.487 -2.179 1.00 89.12 94 ILE A C 1
ATOM 763 O O . ILE A 1 94 ? 10.429 0.905 -3.251 1.00 89.12 94 ILE A O 1
ATOM 767 N N . LYS A 1 95 ? 10.702 -0.305 -1.372 1.00 93.56 95 LYS A N 1
ATOM 768 C CA . LYS A 1 95 ? 12.055 -0.774 -1.707 1.00 93.56 95 LYS A CA 1
ATOM 769 C C . LYS A 1 95 ? 12.043 -1.663 -2.945 1.00 93.56 95 LYS A C 1
ATOM 771 O O . LYS A 1 95 ? 12.832 -1.427 -3.852 1.00 93.56 95 LYS A O 1
ATOM 776 N N . GLU A 1 96 ? 11.123 -2.622 -3.009 1.00 90.69 96 GLU A N 1
ATOM 777 C CA . GLU A 1 96 ? 10.949 -3.489 -4.179 1.00 90.69 96 GLU A CA 1
ATOM 778 C C . GLU A 1 96 ? 10.675 -2.669 -5.443 1.00 90.69 96 GLU A C 1
ATOM 780 O O . GLU A 1 96 ? 11.347 -2.850 -6.455 1.00 90.69 96 GLU A O 1
ATOM 785 N N . THR A 1 97 ? 9.759 -1.701 -5.360 1.00 88.88 97 THR A N 1
ATOM 786 C CA . THR A 1 97 ? 9.423 -0.817 -6.486 1.00 88.88 97 THR A CA 1
ATOM 787 C C . THR A 1 97 ? 10.625 0.025 -6.915 1.00 88.88 97 THR A C 1
ATOM 789 O O . THR A 1 97 ? 10.897 0.161 -8.105 1.00 88.88 97 THR A O 1
ATOM 792 N N . THR A 1 98 ? 11.384 0.563 -5.958 1.00 91.19 98 THR A N 1
ATOM 793 C CA . THR A 1 98 ? 12.602 1.340 -6.241 1.00 91.19 98 THR A CA 1
ATOM 794 C C . THR A 1 98 ? 13.652 0.495 -6.962 1.00 91.19 98 THR A C 1
ATOM 796 O O . THR A 1 98 ? 14.229 0.943 -7.952 1.00 91.19 98 THR A O 1
ATOM 799 N N . GLU A 1 99 ? 13.872 -0.741 -6.515 1.00 92.38 99 GLU A N 1
ATOM 800 C CA . GLU A 1 99 ? 14.802 -1.673 -7.163 1.00 92.38 99 GLU A CA 1
ATOM 801 C C . GLU A 1 99 ? 14.335 -2.079 -8.570 1.00 92.38 99 GLU A C 1
ATOM 803 O O . GLU A 1 99 ? 15.152 -2.214 -9.483 1.00 92.38 99 GLU A O 1
ATOM 808 N N . GLU A 1 100 ? 13.028 -2.242 -8.789 1.00 90.25 100 GLU A N 1
ATOM 809 C CA . GLU A 1 100 ? 12.471 -2.479 -10.127 1.00 90.25 100 GLU A CA 1
ATOM 810 C C . GLU A 1 100 ? 12.684 -1.281 -11.059 1.00 90.25 100 GLU A C 1
ATOM 812 O O . GLU A 1 100 ? 13.154 -1.464 -12.184 1.00 90.25 100 GLU A O 1
ATOM 817 N N . CYS A 1 101 ? 12.431 -0.059 -10.583 1.00 90.12 101 CYS A N 1
ATOM 818 C CA . CYS A 1 101 ? 12.718 1.167 -11.329 1.00 90.12 101 CYS A CA 1
ATOM 819 C C . CYS A 1 101 ? 14.204 1.277 -11.688 1.00 90.12 101 CYS A C 1
ATOM 821 O O . CYS A 1 101 ? 14.530 1.610 -12.826 1.00 90.12 101 CYS A O 1
ATOM 823 N N . ARG A 1 102 ? 15.106 0.934 -10.759 1.00 93.75 102 ARG A N 1
ATOM 824 C CA . ARG A 1 102 ? 16.554 0.938 -11.015 1.00 93.75 102 ARG A CA 1
ATOM 825 C C . ARG A 1 102 ? 16.937 -0.022 -12.142 1.00 93.75 102 ARG A C 1
ATOM 827 O O . ARG A 1 102 ? 17.687 0.348 -13.038 1.00 93.75 102 ARG A O 1
ATOM 834 N N . LYS A 1 103 ? 16.377 -1.236 -12.152 1.00 92.25 103 LYS A N 1
ATOM 835 C CA . LYS A 1 103 ? 16.610 -2.223 -13.226 1.00 92.25 103 LYS A CA 1
ATOM 836 C C . LYS A 1 103 ? 16.082 -1.751 -14.579 1.00 92.25 103 LYS A C 1
ATOM 838 O O . LYS A 1 103 ? 16.694 -2.036 -15.608 1.00 92.25 103 LYS A O 1
ATOM 843 N N . ILE A 1 104 ? 14.939 -1.065 -14.594 1.00 90.81 104 ILE A N 1
ATOM 844 C CA . ILE A 1 104 ? 14.405 -0.449 -15.813 1.00 90.81 104 ILE A CA 1
ATOM 845 C C . ILE A 1 104 ? 15.357 0.634 -16.310 1.00 90.81 104 ILE A C 1
ATOM 847 O O . ILE A 1 104 ? 15.689 0.627 -17.492 1.00 90.81 104 ILE A O 1
ATOM 851 N N . ASP A 1 105 ? 15.830 1.509 -15.425 1.00 91.62 105 ASP A N 1
ATOM 852 C CA . ASP A 1 105 ? 16.760 2.581 -15.774 1.00 91.62 105 ASP A CA 1
ATOM 853 C C . ASP A 1 105 ? 18.067 2.025 -16.360 1.00 91.62 105 ASP A C 1
ATOM 855 O O . ASP A 1 105 ? 18.477 2.412 -17.451 1.00 91.62 105 ASP A O 1
ATOM 859 N N . GLU A 1 106 ? 18.655 1.002 -15.731 1.00 90.00 106 GLU A N 1
ATOM 860 C CA . GLU A 1 106 ? 19.828 0.289 -16.256 1.00 90.00 106 GLU A CA 1
ATOM 861 C C . GLU A 1 106 ? 19.581 -0.268 -17.677 1.00 90.00 106 GLU A C 1
ATOM 863 O O . GLU A 1 106 ? 20.427 -0.139 -18.569 1.00 90.00 106 GLU A O 1
ATOM 868 N N . LYS A 1 107 ? 18.403 -0.858 -17.930 1.00 88.38 107 LYS A N 1
ATOM 869 C CA . LYS A 1 107 ? 18.021 -1.388 -19.253 1.00 88.38 107 LYS A CA 1
ATOM 870 C C . LYS A 1 107 ? 17.777 -0.287 -20.287 1.00 88.38 107 LYS A C 1
ATOM 872 O O . LYS A 1 107 ? 18.162 -0.457 -21.445 1.00 88.38 107 LYS A O 1
ATOM 877 N N . VAL A 1 108 ? 17.138 0.814 -19.896 1.00 88.75 108 VAL A N 1
ATOM 878 C CA . VAL A 1 108 ? 16.887 1.972 -20.764 1.00 88.75 108 VAL A CA 1
ATOM 879 C C . VAL A 1 108 ? 18.207 2.643 -21.126 1.00 88.75 108 VAL A C 1
ATOM 881 O O . VAL A 1 108 ? 18.458 2.854 -22.308 1.00 88.75 108 VAL A O 1
ATOM 884 N N . ASN A 1 109 ? 19.094 2.868 -20.156 1.00 87.00 109 ASN A N 1
ATOM 885 C CA . ASN A 1 109 ? 20.434 3.404 -20.385 1.00 87.00 109 ASN A CA 1
ATOM 886 C C . ASN A 1 109 ? 21.233 2.509 -21.341 1.00 87.00 109 ASN A C 1
ATOM 888 O O . ASN A 1 109 ? 21.829 2.997 -22.303 1.00 87.00 109 ASN A O 1
ATOM 892 N N . ARG A 1 110 ? 21.167 1.181 -21.167 1.00 83.56 110 ARG A N 1
ATOM 893 C CA . ARG A 1 110 ? 21.794 0.223 -22.092 1.00 83.56 110 ARG A CA 1
ATOM 894 C C . ARG A 1 110 ? 21.249 0.328 -23.522 1.00 83.56 110 ARG A C 1
ATOM 896 O O . ARG A 1 110 ? 22.011 0.167 -24.474 1.00 83.56 110 ARG A O 1
ATOM 903 N N . LEU A 1 111 ? 19.954 0.587 -23.701 1.00 82.31 111 LEU A N 1
ATOM 904 C CA . LEU A 1 111 ? 19.369 0.822 -25.026 1.00 82.31 111 LEU A CA 1
ATOM 905 C C . LEU A 1 111 ? 19.746 2.200 -25.592 1.00 82.31 111 LEU A C 1
ATOM 907 O O . LEU A 1 111 ? 20.087 2.286 -26.770 1.00 82.31 111 LEU A O 1
ATOM 911 N N . GLY A 1 112 ? 19.757 3.244 -24.761 1.00 78.56 112 GLY A N 1
ATOM 912 C CA . GLY A 1 112 ? 20.102 4.616 -25.145 1.00 78.56 112 GLY A CA 1
ATOM 913 C C . GLY A 1 112 ? 21.538 4.762 -25.657 1.00 78.56 112 GLY A C 1
ATOM 914 O O . GLY A 1 112 ? 21.786 5.426 -26.664 1.00 78.56 112 GLY A O 1
ATOM 915 N N . VAL A 1 113 ? 22.488 4.058 -25.034 1.00 73.25 113 VAL A N 1
ATOM 916 C CA . VAL A 1 113 ? 23.886 3.998 -25.503 1.00 73.25 113 VAL A CA 1
ATOM 917 C C . VAL A 1 113 ? 23.984 3.412 -26.921 1.00 73.25 113 VAL A C 1
ATOM 919 O O . VAL A 1 113 ? 24.819 3.850 -27.709 1.00 73.25 113 VAL A O 1
ATOM 922 N N . ASN A 1 114 ? 23.091 2.488 -27.298 1.00 63.16 114 ASN A N 1
ATOM 923 C CA . ASN A 1 114 ? 23.059 1.923 -28.651 1.00 63.16 114 ASN A CA 1
ATOM 924 C C . ASN A 1 114 ? 22.398 2.839 -29.681 1.00 63.16 114 ASN A C 1
ATOM 926 O O . ASN A 1 114 ? 22.822 2.858 -30.833 1.00 63.16 114 ASN A O 1
ATOM 930 N N . THR A 1 115 ? 21.378 3.610 -29.301 1.00 61.31 115 THR A N 1
ATOM 931 C CA . THR A 1 115 ? 20.759 4.579 -30.220 1.00 61.31 115 THR A CA 1
ATOM 932 C C . THR A 1 115 ? 21.692 5.748 -30.527 1.00 61.31 115 THR A C 1
ATOM 934 O O . THR A 1 115 ? 21.722 6.214 -31.664 1.00 61.31 115 THR A O 1
ATOM 937 N N . ASN A 1 116 ? 22.529 6.160 -29.567 1.00 57.12 116 ASN A N 1
ATOM 938 C CA . ASN A 1 116 ? 23.544 7.198 -29.787 1.00 57.12 116 ASN A CA 1
ATOM 939 C C . ASN A 1 116 ? 24.618 6.770 -30.803 1.00 57.12 116 ASN A C 1
ATOM 941 O O . ASN A 1 116 ? 25.170 7.618 -31.503 1.00 57.12 116 ASN A O 1
ATOM 945 N N . TYR A 1 117 ? 24.825 5.460 -30.983 1.00 54.59 117 TYR A N 1
ATOM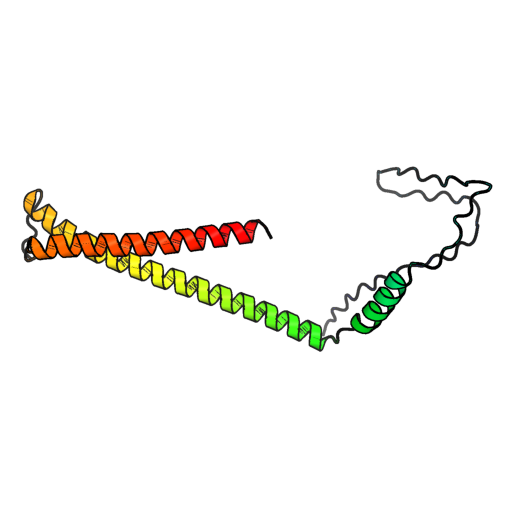 946 C CA . TYR A 1 117 ? 25.687 4.894 -32.027 1.00 54.59 117 TYR A CA 1
ATOM 947 C C . TYR A 1 117 ? 25.212 5.221 -33.456 1.00 54.59 117 TYR A C 1
ATOM 949 O O . TYR A 1 117 ? 26.025 5.244 -34.379 1.00 54.59 117 TYR A O 1
ATOM 957 N N . PHE A 1 118 ? 23.912 5.487 -33.644 1.00 55.88 118 PHE A N 1
ATOM 958 C CA . PHE A 1 118 ? 23.313 5.790 -34.948 1.00 55.88 118 PHE A CA 1
ATOM 959 C C . PHE A 1 118 ? 23.127 7.291 -35.224 1.00 55.88 118 PHE A C 1
ATOM 961 O O . PHE A 1 118 ? 22.782 7.635 -36.352 1.00 55.88 118 PHE A O 1
ATOM 968 N N . GLY A 1 119 ? 23.348 8.184 -34.248 1.00 56.06 119 GLY A N 1
ATOM 969 C CA . GLY A 1 119 ? 22.973 9.598 -34.400 1.00 56.06 119 GLY A CA 1
ATOM 970 C C . GLY A 1 119 ? 23.941 10.645 -33.853 1.00 56.06 119 GLY A C 1
ATOM 971 O O . GLY A 1 119 ? 24.114 11.673 -34.500 1.00 56.06 119 GLY A O 1
ATOM 972 N N . VAL A 1 120 ? 24.564 10.450 -32.685 1.00 51.56 120 VAL A N 1
ATOM 973 C CA . VAL A 1 120 ? 25.289 11.546 -32.015 1.00 51.56 120 VAL A CA 1
ATOM 974 C C . VAL A 1 120 ? 26.409 10.987 -31.133 1.00 51.56 120 VAL A C 1
ATOM 976 O O . VAL A 1 120 ? 26.166 10.558 -30.012 1.00 51.56 120 VAL A O 1
ATOM 979 N N . GLY A 1 121 ? 27.645 11.009 -31.639 1.00 52.94 121 GLY A N 1
ATOM 980 C CA . GLY A 1 121 ? 28.855 10.740 -30.853 1.00 52.94 121 GLY A CA 1
ATOM 981 C C . GLY A 1 121 ? 29.086 9.263 -30.525 1.00 52.94 121 GLY A C 1
ATOM 982 O O . GLY A 1 121 ? 28.501 8.702 -29.600 1.00 52.94 121 GLY A O 1
ATOM 983 N N . LYS A 1 122 ? 30.010 8.631 -31.256 1.00 54.88 122 LYS A N 1
ATOM 984 C CA . LYS A 1 122 ? 30.527 7.305 -30.904 1.00 54.88 122 LYS A CA 1
ATOM 985 C C . LYS A 1 122 ? 31.215 7.385 -29.539 1.00 54.88 122 LYS A C 1
ATOM 987 O O . LYS A 1 122 ? 32.209 8.081 -29.382 1.00 54.88 122 LYS A O 1
ATOM 992 N N . SER A 1 123 ? 30.673 6.675 -28.557 1.00 59.00 123 SER A N 1
ATOM 993 C CA . SER A 1 123 ? 31.411 6.303 -27.352 1.00 59.00 123 SER A CA 1
ATOM 994 C C . SER A 1 123 ? 32.254 5.072 -27.693 1.00 59.00 123 SER A C 1
ATOM 996 O O . SER A 1 123 ? 31.704 4.014 -28.007 1.00 59.00 123 SER A O 1
ATOM 998 N N . ASP A 1 124 ? 33.580 5.215 -27.667 1.00 58.31 124 ASP A N 1
ATOM 999 C CA . ASP A 1 124 ? 34.535 4.250 -28.239 1.00 58.31 124 ASP A CA 1
ATOM 1000 C C . ASP A 1 124 ? 34.655 2.909 -27.487 1.00 58.31 124 ASP A C 1
ATOM 1002 O O . ASP A 1 124 ? 35.327 1.998 -27.961 1.00 58.31 124 ASP A O 1
ATOM 1006 N N . ASN A 1 125 ? 33.971 2.727 -26.350 1.00 63.09 125 ASN A N 1
ATOM 1007 C CA . ASN A 1 125 ? 34.215 1.581 -25.459 1.00 63.09 125 ASN A CA 1
ATOM 1008 C C . ASN A 1 125 ? 33.025 0.630 -25.244 1.00 63.09 125 ASN A C 1
ATOM 1010 O O . ASN A 1 125 ? 33.135 -0.303 -24.448 1.00 63.09 125 ASN A O 1
ATOM 1014 N N . SER A 1 126 ? 31.886 0.817 -25.923 1.00 64.62 126 SER A N 1
ATOM 1015 C CA . SER A 1 126 ? 30.724 -0.074 -25.750 1.00 64.62 126 SER A CA 1
ATOM 1016 C C . SER A 1 126 ? 30.447 -0.925 -26.989 1.00 64.62 126 SER A C 1
ATOM 1018 O O . SER A 1 126 ? 30.323 -0.418 -28.104 1.00 64.62 126 SER A O 1
ATOM 1020 N N . LYS A 1 127 ? 30.357 -2.247 -26.791 1.00 74.69 127 LYS A N 1
ATOM 1021 C CA . LYS A 1 127 ? 29.979 -3.192 -27.847 1.00 74.69 127 LYS A CA 1
ATOM 1022 C C . LYS A 1 127 ? 28.519 -2.929 -28.249 1.00 74.69 127 LYS A C 1
ATOM 1024 O O . LYS A 1 127 ? 27.660 -2.969 -27.363 1.00 74.69 127 LYS A O 1
ATOM 1029 N N . PRO A 1 128 ? 28.219 -2.714 -29.543 1.00 75.31 128 PRO A N 1
ATOM 1030 C CA . PRO A 1 128 ? 26.848 -2.509 -29.988 1.00 75.31 128 PRO A CA 1
ATOM 1031 C C . PRO A 1 128 ? 26.002 -3.756 -29.700 1.00 75.31 128 PRO A C 1
ATOM 1033 O O . PRO A 1 128 ? 26.455 -4.888 -29.901 1.00 75.31 128 PRO A O 1
ATOM 1036 N N . LEU A 1 129 ? 24.773 -3.553 -29.220 1.00 79.75 129 LEU A N 1
ATOM 1037 C CA . LEU A 1 129 ? 23.807 -4.635 -29.030 1.00 79.75 129 LEU A CA 1
ATOM 1038 C C . LEU A 1 129 ? 23.404 -5.222 -30.380 1.00 79.75 129 LEU A C 1
ATOM 1040 O O . LEU A 1 129 ? 23.134 -4.498 -31.339 1.00 79.75 129 LEU A O 1
ATOM 1044 N N . SER A 1 130 ? 23.248 -6.543 -30.424 1.00 86.81 130 SER A N 1
ATOM 1045 C CA . SER A 1 130 ? 22.583 -7.183 -31.554 1.00 86.81 130 SER A CA 1
ATOM 1046 C C . SER A 1 130 ? 21.113 -6.755 -31.619 1.00 86.81 130 SER A C 1
ATOM 1048 O O . SER A 1 130 ? 20.446 -6.616 -30.592 1.00 86.81 130 SER A O 1
ATOM 1050 N N . THR A 1 131 ? 20.550 -6.639 -32.825 1.00 85.44 131 THR A N 1
ATOM 1051 C CA . THR A 1 131 ? 19.121 -6.350 -33.042 1.00 85.44 131 THR A CA 1
ATOM 1052 C C . THR A 1 131 ? 18.216 -7.300 -32.253 1.00 85.44 131 THR A C 1
ATOM 1054 O O . THR A 1 131 ? 17.217 -6.879 -31.670 1.00 85.44 131 THR A O 1
ATOM 1057 N N . LYS A 1 132 ? 18.592 -8.583 -32.166 1.00 88.81 132 LYS A N 1
ATOM 1058 C CA . LYS A 1 132 ? 17.858 -9.585 -31.381 1.00 88.81 132 LYS A CA 1
ATOM 1059 C C . LYS A 1 132 ? 17.875 -9.256 -29.886 1.00 88.81 132 LYS A C 1
ATOM 1061 O O . LYS A 1 132 ? 16.837 -9.341 -29.232 1.00 88.81 132 LYS A O 1
ATOM 1066 N N . GLU A 1 133 ? 19.025 -8.848 -29.357 1.00 86.31 133 GLU A N 1
ATOM 1067 C CA . GLU A 1 133 ? 19.177 -8.448 -27.954 1.00 86.31 133 GLU A CA 1
ATOM 1068 C C . GLU A 1 133 ? 18.396 -7.164 -27.653 1.00 86.31 133 GLU A C 1
ATOM 1070 O O . GLU A 1 133 ? 17.759 -7.066 -26.603 1.00 86.31 133 GLU A O 1
ATOM 1075 N N . ALA A 1 134 ? 18.381 -6.204 -28.583 1.00 86.06 134 ALA A N 1
ATOM 1076 C CA . ALA A 1 134 ? 17.630 -4.960 -28.441 1.00 86.06 134 ALA A CA 1
ATOM 1077 C C . ALA A 1 134 ? 16.118 -5.229 -28.383 1.00 86.06 134 ALA A C 1
ATOM 1079 O O . ALA A 1 134 ? 15.442 -4.782 -27.456 1.00 86.06 134 ALA A O 1
ATOM 1080 N N . ILE A 1 135 ? 15.596 -6.052 -29.300 1.00 88.88 135 ILE A N 1
ATOM 1081 C CA . ILE A 1 135 ? 14.182 -6.462 -29.308 1.00 88.88 135 ILE A CA 1
ATOM 1082 C C . ILE A 1 135 ? 13.818 -7.200 -28.014 1.00 88.88 135 ILE A C 1
ATOM 1084 O O . ILE A 1 135 ? 12.763 -6.944 -27.430 1.00 88.88 135 ILE A O 1
ATOM 1088 N N . MET A 1 136 ? 14.676 -8.108 -27.539 1.00 91.12 136 MET A N 1
ATOM 1089 C CA . MET A 1 136 ? 14.451 -8.801 -26.267 1.00 91.12 136 MET A CA 1
ATOM 1090 C C . MET A 1 136 ? 14.445 -7.836 -25.079 1.00 91.12 136 MET A C 1
ATOM 1092 O O . MET A 1 136 ? 13.606 -7.972 -24.188 1.00 91.12 136 MET A O 1
ATOM 1096 N N . SER A 1 137 ? 15.327 -6.838 -25.091 1.00 88.12 137 SER A N 1
ATOM 1097 C CA . SER A 1 137 ? 15.418 -5.817 -24.045 1.00 88.12 137 SER A CA 1
ATOM 1098 C C . SER A 1 137 ? 14.151 -4.963 -23.999 1.00 88.12 137 SER A C 1
ATOM 1100 O O . SER A 1 137 ? 13.561 -4.834 -22.928 1.00 88.12 137 SER A O 1
ATOM 1102 N N . VAL A 1 138 ? 13.654 -4.501 -25.153 1.00 90.12 138 VAL A N 1
ATOM 1103 C CA . VAL A 1 138 ? 12.381 -3.763 -25.277 1.00 90.12 138 VAL A CA 1
ATOM 1104 C C . VAL A 1 138 ? 11.192 -4.605 -24.804 1.00 90.12 138 VAL A C 1
ATOM 1106 O O . VAL A 1 138 ? 10.371 -4.135 -24.016 1.00 90.12 138 VAL A O 1
ATOM 1109 N N . LYS A 1 139 ? 11.113 -5.879 -25.214 1.00 92.06 139 LYS A N 1
ATOM 1110 C CA . LYS A 1 139 ? 10.064 -6.796 -24.735 1.00 92.06 139 LYS A CA 1
ATOM 1111 C C . LYS A 1 139 ? 10.128 -6.999 -23.221 1.00 92.06 139 LYS A C 1
ATOM 1113 O O . LYS A 1 139 ? 9.085 -7.077 -22.579 1.00 92.06 139 LYS A O 1
ATOM 1118 N N . SER A 1 140 ? 11.330 -7.090 -22.648 1.00 91.81 140 SER A N 1
ATOM 1119 C CA . SER A 1 140 ? 11.499 -7.215 -21.196 1.00 91.81 140 SER A CA 1
ATOM 1120 C C . SER A 1 140 ? 11.072 -5.941 -20.462 1.00 91.81 140 SER A C 1
ATOM 1122 O O . SER A 1 140 ? 10.330 -6.033 -19.493 1.00 91.81 140 SER A O 1
ATOM 1124 N N . LEU A 1 141 ? 11.436 -4.764 -20.982 1.00 91.25 141 LEU A N 1
ATOM 1125 C CA . LEU A 1 141 ? 11.046 -3.466 -20.431 1.00 91.25 141 LEU A CA 1
ATOM 1126 C C . LEU A 1 141 ? 9.529 -3.296 -20.410 1.00 91.25 141 LEU A C 1
ATOM 1128 O O . LEU A 1 141 ? 8.969 -2.893 -19.399 1.00 91.25 141 LEU A O 1
ATOM 1132 N N . SER A 1 142 ? 8.849 -3.660 -21.498 1.00 92.19 142 SER A N 1
ATOM 1133 C CA . SER A 1 142 ? 7.384 -3.612 -21.568 1.00 92.19 142 SER A CA 1
ATOM 1134 C C . SER A 1 142 ? 6.717 -4.446 -20.462 1.00 92.19 142 SER A C 1
ATOM 1136 O O . SER A 1 142 ? 5.733 -4.005 -19.859 1.00 92.19 142 SER A O 1
ATOM 1138 N N . LYS A 1 143 ? 7.277 -5.621 -20.139 1.00 92.44 143 LYS A N 1
ATOM 1139 C CA . LYS A 1 143 ? 6.801 -6.447 -19.019 1.00 92.44 143 LYS A CA 1
ATOM 1140 C C . LYS A 1 143 ? 7.063 -5.781 -17.670 1.00 92.44 143 LYS A C 1
ATOM 1142 O O . LYS A 1 143 ? 6.155 -5.748 -16.842 1.00 92.44 143 LYS A O 1
ATOM 1147 N N . ASP A 1 144 ? 8.255 -5.224 -17.470 1.00 89.25 144 ASP A N 1
ATOM 1148 C CA . ASP A 1 144 ? 8.623 -4.555 -16.216 1.00 89.25 144 ASP A CA 1
ATOM 1149 C C . ASP A 1 144 ? 7.729 -3.324 -15.958 1.00 89.25 144 ASP A C 1
ATOM 1151 O O . ASP A 1 144 ? 7.169 -3.183 -14.873 1.00 89.25 144 ASP A O 1
ATOM 1155 N N . PHE A 1 145 ? 7.467 -2.497 -16.978 1.00 91.19 145 PHE A N 1
ATOM 1156 C CA . PHE A 1 145 ? 6.520 -1.377 -16.879 1.00 91.19 145 PHE A CA 1
ATOM 1157 C C . PHE A 1 145 ? 5.093 -1.834 -16.564 1.00 91.19 145 PHE A C 1
ATOM 1159 O O . PHE A 1 145 ? 4.402 -1.209 -15.758 1.00 91.19 145 PHE A O 1
ATOM 1166 N N . SER A 1 146 ? 4.647 -2.941 -17.164 1.00 89.75 146 SER A N 1
ATOM 1167 C CA . SER A 1 146 ? 3.324 -3.507 -16.876 1.00 89.75 146 SER A CA 1
ATOM 1168 C C . SER A 1 146 ? 3.212 -3.933 -15.408 1.00 89.75 146 SER A C 1
ATOM 1170 O O . SER A 1 146 ? 2.200 -3.648 -14.757 1.00 89.75 146 SER A O 1
ATOM 1172 N N . LYS A 1 147 ? 4.272 -4.542 -14.862 1.00 87.69 147 LYS A N 1
ATOM 1173 C CA . LYS A 1 147 ? 4.353 -4.949 -13.455 1.00 87.69 147 LYS A CA 1
ATOM 1174 C C . LYS A 1 147 ? 4.266 -3.742 -12.513 1.00 87.69 147 LYS A C 1
ATOM 1176 O O . LYS A 1 147 ? 3.386 -3.717 -11.652 1.00 87.69 147 LYS A O 1
ATOM 1181 N N . ILE A 1 148 ? 5.073 -2.707 -12.750 1.00 87.12 148 ILE A N 1
ATOM 1182 C CA . ILE A 1 148 ? 5.058 -1.468 -11.953 1.00 87.12 148 ILE A CA 1
ATOM 1183 C C . ILE A 1 148 ? 3.693 -0.777 -12.030 1.00 87.12 148 ILE A C 1
ATOM 1185 O O . ILE A 1 148 ? 3.140 -0.373 -11.008 1.00 87.12 148 ILE A O 1
ATOM 1189 N N . SER A 1 149 ? 3.096 -0.694 -13.225 1.00 87.25 149 SER A N 1
ATOM 1190 C CA . SER A 1 149 ? 1.784 -0.056 -13.401 1.00 87.25 149 SER A CA 1
ATOM 1191 C C . SER A 1 149 ? 0.686 -0.731 -12.575 1.00 87.25 149 SER A C 1
ATOM 1193 O O . SER A 1 149 ? -0.235 -0.071 -12.092 1.00 87.25 149 SER A O 1
ATOM 1195 N N . THR A 1 150 ? 0.796 -2.047 -12.381 1.00 84.94 150 THR A N 1
ATOM 1196 C CA . THR A 1 150 ? -0.148 -2.823 -11.577 1.00 84.94 150 THR A CA 1
ATOM 1197 C C . THR A 1 150 ? 0.044 -2.522 -10.089 1.00 84.94 150 THR A C 1
ATOM 1199 O O . THR A 1 150 ? -0.941 -2.259 -9.399 1.00 84.94 150 THR A O 1
ATOM 1202 N N . GLY A 1 151 ? 1.295 -2.452 -9.616 1.00 80.19 151 GLY A N 1
ATOM 1203 C CA . GLY A 1 151 ? 1.623 -2.068 -8.236 1.00 80.19 151 GLY A CA 1
ATOM 1204 C C . GLY A 1 151 ? 1.141 -0.659 -7.863 1.00 80.19 151 GLY A C 1
ATOM 1205 O O . GLY A 1 151 ? 0.513 -0.463 -6.821 1.00 80.19 151 GLY A O 1
ATOM 1206 N N . ILE A 1 152 ? 1.310 0.319 -8.760 1.00 83.75 152 ILE A N 1
ATOM 1207 C CA . ILE A 1 152 ? 0.856 1.704 -8.533 1.00 83.75 152 ILE A CA 1
ATOM 1208 C C . ILE A 1 152 ? -0.672 1.780 -8.387 1.00 83.75 152 ILE A C 1
ATOM 1210 O O . ILE A 1 152 ? -1.189 2.505 -7.533 1.00 83.75 152 ILE A O 1
ATOM 1214 N N . LYS A 1 153 ? -1.424 1.014 -9.190 1.00 84.19 153 LYS A N 1
ATOM 1215 C CA . LYS A 1 153 ? -2.893 0.966 -9.087 1.00 84.19 153 LYS A CA 1
ATOM 1216 C C . LYS A 1 153 ? -3.344 0.411 -7.739 1.00 84.19 153 LYS A C 1
ATOM 1218 O O . LYS A 1 153 ? -4.273 0.959 -7.146 1.00 84.19 153 LYS A O 1
ATOM 1223 N N . THR A 1 154 ? -2.683 -0.634 -7.240 1.00 80.56 154 THR A N 1
ATOM 1224 C CA . THR A 1 154 ? -3.004 -1.198 -5.922 1.00 80.56 154 THR A CA 1
ATOM 1225 C C . THR A 1 154 ? -2.730 -0.210 -4.790 1.00 80.56 154 THR A C 1
ATOM 1227 O O . THR A 1 154 ? -3.565 -0.064 -3.898 1.00 80.56 154 THR A O 1
ATOM 1230 N N . ASP A 1 155 ? -1.632 0.545 -4.866 1.00 77.25 155 ASP A N 1
ATOM 1231 C CA . ASP A 1 155 ? -1.300 1.558 -3.861 1.00 77.25 155 ASP A CA 1
ATOM 1232 C C . ASP A 1 155 ? -2.259 2.757 -3.906 1.00 77.25 155 ASP A C 1
ATOM 1234 O O . ASP A 1 155 ? -2.675 3.262 -2.862 1.00 77.25 155 ASP A O 1
ATOM 1238 N N . SER A 1 156 ? -2.690 3.172 -5.103 1.00 79.50 156 SER A N 1
ATOM 1239 C CA . SER A 1 156 ? -3.692 4.232 -5.272 1.00 79.50 156 SER A CA 1
ATOM 1240 C C . SER A 1 156 ? -5.049 3.852 -4.668 1.00 79.50 156 SER A C 1
ATOM 1242 O O . SER A 1 156 ? -5.680 4.670 -3.995 1.00 79.50 156 SER A O 1
ATOM 1244 N N . LEU A 1 157 ? -5.494 2.607 -4.864 1.00 78.06 157 LEU A N 1
ATOM 1245 C CA . LEU A 1 157 ? -6.725 2.099 -4.252 1.00 78.06 157 LEU A CA 1
ATOM 1246 C C . LEU A 1 157 ? -6.610 2.039 -2.725 1.00 78.06 157 LEU A C 1
ATOM 1248 O O . LEU A 1 157 ? -7.552 2.406 -2.024 1.00 78.06 157 LEU A O 1
ATOM 1252 N N . PHE A 1 158 ? -5.446 1.646 -2.205 1.00 73.56 158 PHE A N 1
ATOM 1253 C CA . PHE A 1 158 ? -5.204 1.627 -0.766 1.00 73.56 158 PHE A CA 1
ATOM 1254 C C . PHE A 1 158 ? -5.251 3.036 -0.153 1.00 73.56 158 PHE A C 1
ATOM 1256 O O . PHE A 1 158 ? -5.906 3.247 0.867 1.00 73.56 158 PHE A O 1
ATOM 1263 N N . ALA A 1 159 ? -4.614 4.017 -0.799 1.00 74.94 159 ALA A N 1
ATOM 1264 C CA . ALA A 1 159 ? -4.624 5.409 -0.350 1.00 74.94 159 ALA A CA 1
ATOM 1265 C C . ALA A 1 159 ? -6.040 6.013 -0.323 1.00 74.94 159 ALA A C 1
ATOM 1267 O O . ALA A 1 159 ? -6.369 6.767 0.588 1.00 74.94 159 ALA A O 1
ATOM 1268 N N . LYS A 1 160 ? -6.903 5.648 -1.279 1.00 75.88 160 LYS A N 1
ATOM 1269 C CA . LYS A 1 160 ? -8.305 6.097 -1.305 1.00 75.88 160 LYS A CA 1
ATOM 1270 C C . LYS A 1 160 ? -9.135 5.521 -0.157 1.00 75.88 160 LYS A C 1
ATO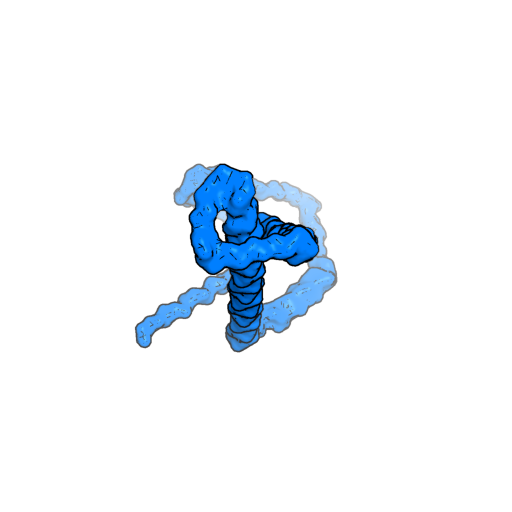M 1272 O O . LYS A 1 160 ? -9.946 6.240 0.411 1.00 75.88 160 LYS A O 1
ATOM 1277 N N . ASN A 1 161 ? -8.917 4.258 0.209 1.00 69.56 161 ASN A N 1
ATOM 1278 C CA . ASN A 1 161 ? -9.653 3.625 1.306 1.00 69.56 161 ASN A CA 1
ATOM 1279 C C . ASN A 1 161 ? -9.291 4.208 2.681 1.00 69.56 161 ASN A C 1
ATOM 1281 O O . ASN A 1 161 ? -10.161 4.299 3.539 1.00 69.56 161 ASN A O 1
ATOM 1285 N N . LEU A 1 162 ? -8.045 4.659 2.874 1.00 66.81 162 LEU A N 1
ATOM 1286 C CA . LEU A 1 162 ? -7.619 5.353 4.097 1.00 66.81 162 LEU A CA 1
ATOM 1287 C C . LEU A 1 162 ? -8.266 6.735 4.277 1.00 66.81 162 LEU A C 1
ATOM 1289 O O . LEU A 1 162 ? -8.445 7.159 5.408 1.00 66.81 162 LEU A O 1
ATOM 1293 N N . ASN A 1 163 ? -8.612 7.432 3.191 1.00 66.06 163 ASN A N 1
ATOM 1294 C CA . ASN A 1 163 ? -9.227 8.766 3.259 1.00 66.06 163 ASN A CA 1
ATOM 1295 C C . ASN A 1 163 ? -10.752 8.726 3.472 1.00 66.06 163 ASN A C 1
ATOM 1297 O O . ASN A 1 163 ? -11.364 9.770 3.674 1.00 66.06 163 ASN A O 1
ATOM 1301 N N . ASN A 1 164 ? -11.357 7.536 3.401 1.00 57.38 164 ASN A N 1
ATOM 1302 C CA . ASN A 1 164 ? -12.799 7.319 3.537 1.00 57.38 164 ASN A CA 1
ATOM 1303 C C . ASN A 1 164 ? -13.181 6.607 4.855 1.00 57.38 164 ASN A C 1
ATOM 1305 O O . ASN A 1 164 ? -14.343 6.234 5.016 1.00 57.38 164 ASN A O 1
ATOM 1309 N N . SER A 1 165 ? -12.225 6.363 5.762 1.00 45.75 165 SER A N 1
ATOM 1310 C CA . SER A 1 165 ? -12.433 5.795 7.110 1.00 45.75 165 SER A CA 1
ATOM 1311 C C . SER A 1 165 ? -12.019 6.791 8.180 1.00 45.75 165 SER A C 1
ATOM 1313 O O . SER A 1 165 ? -12.660 6.771 9.251 1.00 45.75 165 SER A O 1
#

Organism: Mytilus galloprovincialis (NCBI:txid29158)

pLDDT: mean 73.99, std 16.31, range [40.72, 96.38]

Radius of gyration: 35.56 Å; Cα contacts (8 Å, |Δi|>4): 22; chains: 1; bounding box: 89×44×78 Å